Protein AF-A0AAJ3GRZ6-F1 (afdb_monomer_lite)

Structure (mmCIF, N/CA/C/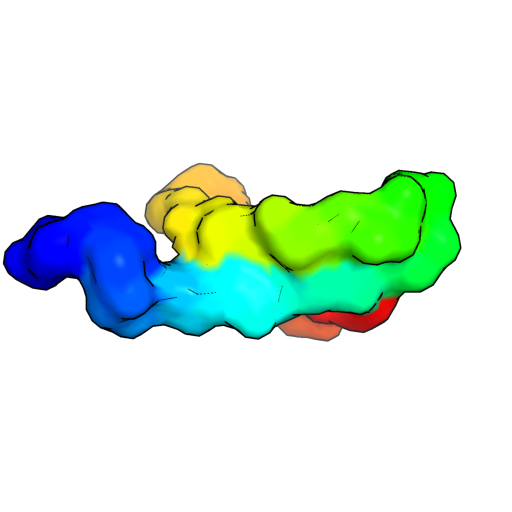O backbone):
data_AF-A0AAJ3GRZ6-F1
#
_entry.id   AF-A0AAJ3GRZ6-F1
#
loop_
_atom_site.group_PDB
_atom_site.id
_atom_site.type_symbol
_atom_site.label_atom_id
_atom_site.label_alt_id
_atom_site.label_comp_id
_atom_site.label_asym_id
_atom_site.label_entity_id
_atom_site.label_seq_id
_atom_site.pdbx_PDB_ins_code
_atom_site.Cartn_x
_atom_site.Cartn_y
_atom_site.Cartn_z
_atom_site.occupancy
_atom_site.B_iso_or_equiv
_atom_site.auth_seq_id
_atom_site.auth_comp_id
_atom_site.auth_asym_id
_atom_site.auth_atom_id
_atom_site.pdbx_PDB_model_num
ATOM 1 N N . MET A 1 1 ? 3.354 17.821 9.276 1.00 57.44 1 MET A N 1
ATOM 2 C CA . MET A 1 1 ? 2.393 16.818 8.773 1.00 57.44 1 MET A CA 1
ATOM 3 C C . MET A 1 1 ? 2.366 15.656 9.740 1.00 57.44 1 MET A C 1
ATOM 5 O O . MET A 1 1 ? 3.400 15.022 9.949 1.00 57.44 1 MET A O 1
ATOM 9 N N . LYS A 1 2 ? 1.227 15.430 10.393 1.00 63.59 2 LYS A N 1
ATOM 10 C CA . LYS A 1 2 ? 1.029 14.261 11.256 1.00 63.59 2 LYS A CA 1
ATOM 11 C C . LYS A 1 2 ? 0.920 13.021 10.365 1.00 63.59 2 LYS A C 1
ATOM 13 O O . LYS A 1 2 ? 0.380 13.090 9.267 1.00 63.59 2 LYS A O 1
ATOM 18 N N . LYS A 1 3 ? 1.424 11.871 10.827 1.00 63.75 3 LYS A N 1
ATOM 19 C CA . LYS A 1 3 ? 1.337 10.594 10.084 1.00 63.75 3 LYS A CA 1
ATOM 20 C C . LYS A 1 3 ? -0.103 10.227 9.696 1.00 63.75 3 LYS A C 1
ATOM 22 O O . LYS A 1 3 ? -0.289 9.554 8.693 1.00 63.75 3 LYS A O 1
ATOM 27 N N . SER A 1 4 ? -1.086 10.704 10.458 1.00 73.31 4 SER A N 1
ATOM 28 C CA . SER A 1 4 ? -2.517 10.492 10.220 1.00 73.31 4 SER A CA 1
ATOM 29 C C . SER A 1 4 ? -3.085 11.244 9.010 1.00 73.31 4 SER A C 1
ATOM 31 O O . SER A 1 4 ? -4.157 10.889 8.549 1.00 73.31 4 SER A O 1
ATOM 33 N N . GLU A 1 5 ? -2.398 12.270 8.498 1.00 79.19 5 GLU A N 1
ATOM 34 C CA . GLU A 1 5 ? -2.822 13.021 7.301 1.00 79.19 5 GLU A CA 1
ATOM 35 C C . GLU A 1 5 ? -2.265 12.410 6.006 1.00 79.19 5 GLU A C 1
ATOM 37 O O . GLU A 1 5 ? -2.547 12.886 4.908 1.00 79.19 5 GLU A O 1
ATOM 42 N N . LEU A 1 6 ? -1.417 11.383 6.118 1.00 81.88 6 LEU A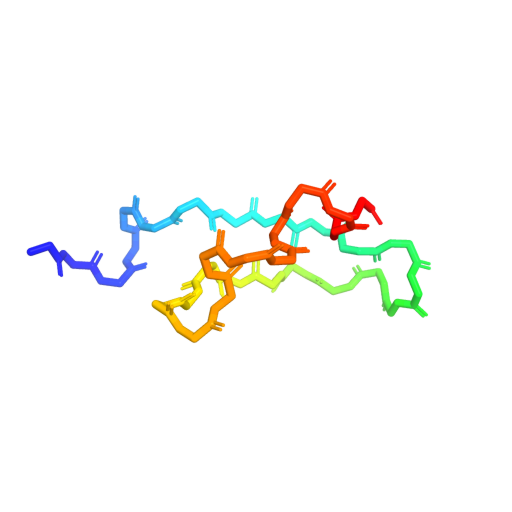 N 1
ATOM 43 C CA . LEU A 1 6 ? -0.827 10.739 4.956 1.00 81.88 6 LEU A CA 1
ATOM 44 C C . LEU A 1 6 ? -1.871 9.853 4.271 1.00 81.88 6 LEU A C 1
ATOM 46 O O . LEU A 1 6 ? -2.592 9.128 4.960 1.00 81.88 6 LEU A O 1
ATOM 50 N N . PRO A 1 7 ? -1.924 9.854 2.929 1.00 81.44 7 PRO A N 1
ATOM 51 C CA . PRO A 1 7 ? -2.866 9.019 2.209 1.00 81.44 7 PRO A CA 1
ATOM 52 C C . PRO A 1 7 ? -2.621 7.550 2.554 1.00 81.44 7 PRO A C 1
ATOM 54 O O . PRO A 1 7 ? -1.487 7.065 2.524 1.00 81.44 7 PRO A O 1
ATOM 57 N N . VAL A 1 8 ? -3.690 6.847 2.906 1.00 84.56 8 VAL A N 1
ATOM 58 C CA . VAL A 1 8 ? -3.675 5.410 3.173 1.00 84.56 8 VAL A CA 1
ATOM 59 C C . VAL A 1 8 ? -4.290 4.720 1.966 1.00 84.56 8 VAL A C 1
ATOM 61 O O . VAL A 1 8 ? -5.366 5.107 1.517 1.00 84.56 8 VAL A O 1
ATOM 64 N N . LYS A 1 9 ? -3.595 3.725 1.422 1.00 85.38 9 LYS A N 1
ATOM 65 C CA . LYS A 1 9 ? -4.087 2.877 0.335 1.00 85.38 9 LYS A CA 1
ATOM 66 C C . LYS A 1 9 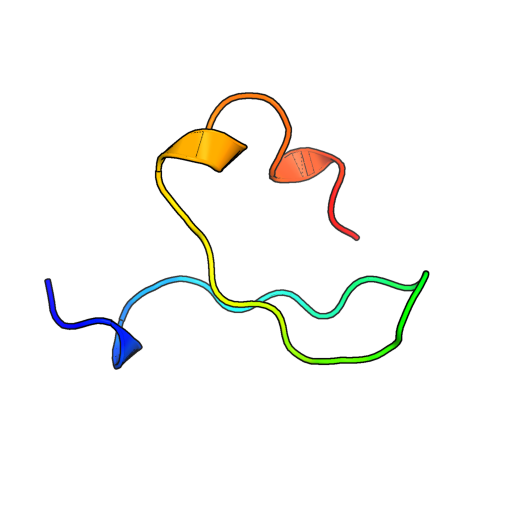? -4.090 1.429 0.790 1.00 85.38 9 LYS A C 1
ATOM 68 O O . LYS A 1 9 ? -3.189 1.015 1.511 1.00 85.38 9 LYS A O 1
ATOM 73 N N . THR A 1 10 ? -5.068 0.662 0.338 1.00 84.81 10 THR A N 1
ATOM 74 C CA . THR A 1 10 ? -5.176 -0.764 0.654 1.00 84.81 10 THR A CA 1
ATOM 75 C C . THR A 1 10 ? -4.728 -1.577 -0.558 1.00 84.81 10 THR A C 1
ATOM 77 O O . THR A 1 10 ? -5.528 -1.721 -1.471 1.00 84.81 10 THR A O 1
ATOM 80 N N . PRO A 1 11 ? -3.482 -2.084 -0.610 1.00 82.75 11 PRO A N 1
ATOM 81 C CA . PRO A 1 11 ? -3.022 -2.935 -1.702 1.00 82.75 11 PRO A CA 1
ATOM 82 C C . PRO A 1 11 ? -3.804 -4.248 -1.813 1.00 82.75 11 PRO A C 1
ATOM 84 O O . PRO A 1 11 ? -4.023 -4.923 -0.804 1.00 82.75 11 PRO A O 1
ATOM 87 N N . LEU A 1 12 ? -4.086 -4.686 -3.042 1.00 76.50 12 LEU A N 1
ATOM 88 C CA . LEU A 1 12 ? -4.690 -5.993 -3.343 1.00 76.50 12 LEU A CA 1
ATOM 89 C C . LEU A 1 12 ? -3.814 -7.191 -2.943 1.00 76.50 12 LEU A C 1
ATOM 91 O O . LEU A 1 12 ? -4.324 -8.293 -2.771 1.00 76.50 12 LEU A O 1
ATOM 95 N N . THR A 1 13 ? -2.502 -7.001 -2.788 1.00 78.69 13 THR A N 1
ATOM 96 C CA . THR A 1 13 ? -1.552 -8.088 -2.489 1.00 78.69 13 THR A CA 1
ATOM 97 C C . THR A 1 13 ? -1.666 -8.595 -1.054 1.00 78.69 13 THR A C 1
ATOM 99 O O . THR A 1 13 ? -1.525 -9.789 -0.811 1.00 78.69 13 THR A O 1
ATOM 102 N N . CYS A 1 14 ? -1.904 -7.686 -0.104 1.00 81.88 14 CYS A N 1
ATOM 103 C CA . CYS A 1 14 ? -1.978 -8.013 1.323 1.00 81.88 14 CYS A CA 1
ATOM 104 C C . CYS A 1 14 ? -3.331 -7.650 1.950 1.00 81.88 14 CYS A C 1
ATOM 106 O O . CYS A 1 14 ? -3.599 -8.075 3.068 1.00 81.88 14 CYS A O 1
ATOM 108 N N . GLY A 1 15 ? -4.157 -6.825 1.291 1.00 81.44 15 GLY A N 1
ATOM 109 C CA . GLY A 1 15 ? -5.449 -6.358 1.810 1.00 81.44 15 GLY A CA 1
ATOM 110 C C . GLY A 1 15 ? -5.359 -5.470 3.058 1.00 81.44 15 GLY A C 1
ATOM 111 O O . GLY A 1 15 ? -6.379 -5.157 3.667 1.00 81.44 15 GLY A O 1
ATOM 112 N N . LEU A 1 16 ? -4.153 -5.067 3.466 1.00 83.81 16 LEU A N 1
ATOM 113 C CA . LEU A 1 16 ? -3.921 -4.284 4.678 1.00 83.81 16 LEU A CA 1
ATOM 114 C C . LEU A 1 16 ? -3.794 -2.795 4.347 1.00 83.81 16 LEU A C 1
ATOM 116 O O . LEU A 1 16 ? -3.068 -2.458 3.415 1.00 83.81 16 LEU A O 1
ATOM 120 N N . PRO A 1 17 ? -4.418 -1.890 5.121 1.00 81.56 17 PRO A N 1
ATOM 121 C CA . PRO A 1 17 ? -4.287 -0.454 4.913 1.00 81.56 17 PRO A CA 1
ATOM 122 C C . PRO A 1 17 ? -2.827 -0.024 5.100 1.00 81.56 17 PRO A C 1
ATOM 124 O O . PRO A 1 17 ? -2.267 -0.084 6.195 1.00 81.56 17 PRO A O 1
ATOM 127 N N . PHE A 1 18 ? -2.200 0.420 4.016 1.00 84.38 18 PHE A N 1
ATOM 128 C CA . PHE A 1 18 ? -0.818 0.862 3.991 1.00 84.38 18 PHE A CA 1
ATOM 129 C C . PHE A 1 18 ? -0.747 2.386 3.892 1.00 84.38 18 PHE A C 1
ATOM 131 O O . PHE A 1 18 ? -1.268 3.001 2.963 1.00 84.38 18 PHE A O 1
ATOM 138 N N . THR A 1 19 ? -0.079 3.024 4.850 1.00 88.31 19 THR A N 1
ATOM 139 C CA . THR A 1 19 ? 0.109 4.481 4.861 1.00 88.31 19 THR A CA 1
ATOM 140 C C . THR A 1 19 ? 1.255 4.897 3.946 1.00 88.31 19 THR A C 1
ATOM 142 O O . THR A 1 19 ? 2.348 4.328 4.008 1.00 88.31 19 THR A O 1
ATOM 145 N N . TRP A 1 20 ? 1.038 5.940 3.146 1.00 85.00 20 TRP A N 1
ATOM 146 C CA . TRP A 1 20 ? 2.047 6.509 2.259 1.00 85.00 20 TRP A CA 1
ATOM 147 C C . TRP A 1 20 ? 3.363 6.815 2.979 1.00 85.00 20 TRP A C 1
ATOM 149 O O . TRP A 1 20 ? 3.397 7.316 4.106 1.00 85.00 20 TRP A O 1
ATOM 159 N N . ARG A 1 21 ? 4.480 6.557 2.293 1.00 85.88 21 ARG A N 1
ATOM 160 C CA . ARG A 1 21 ? 5.830 6.905 2.750 1.00 85.88 21 ARG A CA 1
ATOM 161 C C . ARG A 1 21 ? 6.557 7.679 1.659 1.00 85.88 21 ARG A C 1
ATOM 163 O O . ARG A 1 21 ? 6.440 7.347 0.488 1.00 85.88 21 ARG A O 1
ATOM 170 N N . LYS A 1 22 ? 7.429 8.621 2.040 1.00 82.56 22 LYS A N 1
ATOM 171 C CA . LYS A 1 22 ? 8.267 9.386 1.090 1.00 82.56 22 LYS A CA 1
ATOM 172 C C . LYS A 1 22 ? 9.103 8.512 0.146 1.00 82.56 22 LYS A C 1
ATOM 174 O O . LYS A 1 22 ? 9.338 8.909 -0.985 1.00 82.56 22 LYS A O 1
ATOM 179 N N . LYS A 1 23 ? 9.527 7.318 0.581 1.00 83.75 23 LYS A N 1
ATOM 180 C CA . LYS A 1 23 ? 10.260 6.350 -0.261 1.00 83.75 23 LYS A CA 1
ATOM 181 C C . LYS A 1 23 ? 9.440 5.886 -1.475 1.00 83.75 23 LYS A C 1
ATOM 183 O O . LYS A 1 23 ? 10.003 5.398 -2.445 1.00 83.75 23 LYS A O 1
ATOM 188 N N . TRP A 1 24 ? 8.118 6.003 -1.404 1.00 84.62 24 TRP A N 1
ATOM 189 C CA . TRP A 1 24 ? 7.188 5.471 -2.393 1.00 84.62 24 TRP A CA 1
ATOM 190 C C . TRP A 1 24 ? 6.750 6.511 -3.424 1.00 84.62 24 TRP A C 1
ATOM 192 O O . TRP A 1 24 ? 5.933 6.198 -4.276 1.00 84.62 24 TRP A O 1
ATOM 202 N N . THR A 1 25 ? 7.320 7.717 -3.420 1.00 83.44 25 THR A N 1
ATOM 203 C CA . THR A 1 25 ? 7.015 8.771 -4.405 1.00 83.44 25 THR A CA 1
ATOM 204 C C . THR A 1 25 ? 7.038 8.303 -5.860 1.00 83.44 25 THR A C 1
ATOM 206 O O . THR A 1 25 ? 6.241 8.793 -6.644 1.00 83.44 25 THR A O 1
ATOM 209 N N . ARG A 1 26 ? 7.905 7.348 -6.217 1.00 85.25 26 ARG A N 1
ATOM 210 C CA . ARG A 1 26 ? 8.027 6.825 -7.590 1.00 85.25 26 ARG A CA 1
ATOM 211 C C . ARG A 1 26 ? 7.111 5.641 -7.930 1.00 85.25 26 ARG A C 1
ATOM 213 O O . ARG A 1 26 ? 6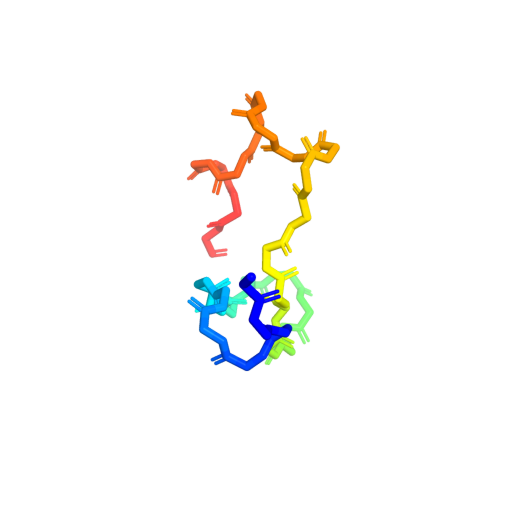.932 5.369 -9.104 1.00 85.25 26 ARG A O 1
ATOM 220 N N . GLY A 1 27 ? 6.576 4.928 -6.937 1.00 84.94 27 GLY A N 1
ATOM 221 C CA . GLY A 1 27 ? 5.814 3.681 -7.140 1.00 84.94 27 GLY A CA 1
ATOM 222 C C . GLY A 1 27 ? 4.456 3.653 -6.438 1.00 84.94 27 GLY A C 1
ATOM 223 O O . GLY A 1 27 ? 3.753 2.653 -6.476 1.00 84.94 27 GLY A O 1
ATOM 224 N N . TRP A 1 28 ? 4.064 4.740 -5.771 1.00 84.31 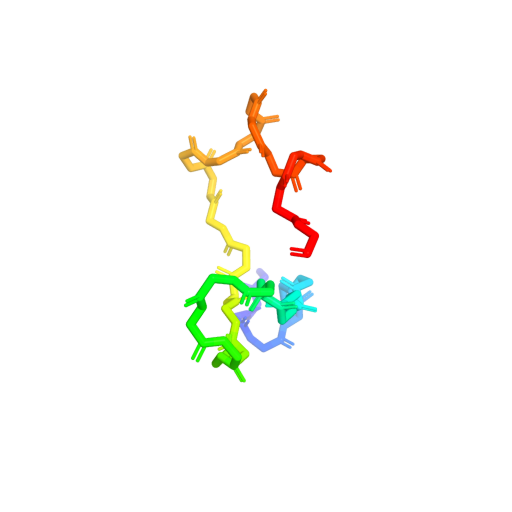28 TRP A N 1
ATOM 225 C CA . TRP A 1 28 ? 2.811 4.800 -5.019 1.00 84.31 28 TRP A CA 1
ATOM 226 C C . TRP A 1 28 ? 1.567 4.681 -5.897 1.00 84.31 28 TRP A C 1
ATOM 228 O O . TRP A 1 28 ? 0.521 4.254 -5.414 1.00 84.31 28 TRP A O 1
ATOM 238 N N . GLU A 1 29 ? 1.647 5.065 -7.169 1.00 83.75 29 GLU A N 1
ATOM 239 C CA . GLU A 1 29 ? 0.543 4.891 -8.118 1.00 83.75 29 GLU A CA 1
ATOM 240 C C . GLU A 1 29 ? 0.255 3.419 -8.427 1.00 83.75 29 GLU A C 1
ATOM 242 O O . GLU A 1 29 ? -0.904 3.059 -8.635 1.00 83.75 29 GLU A O 1
ATOM 247 N N . GLU A 1 30 ? 1.286 2.575 -8.378 1.00 83.06 30 GLU A N 1
ATOM 248 C CA . GLU A 1 30 ? 1.193 1.130 -8.603 1.00 83.06 30 GLU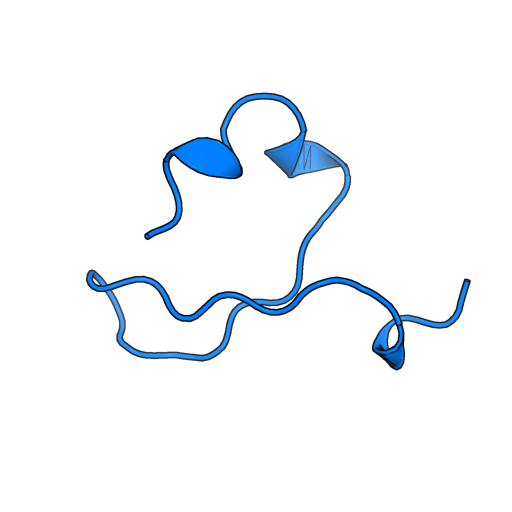 A CA 1
ATOM 249 C C . GLU A 1 30 ? 0.627 0.383 -7.388 1.00 83.06 30 GLU A C 1
ATOM 251 O O . GLU A 1 30 ? 0.049 -0.690 -7.531 1.00 83.06 30 GLU A O 1
ATOM 256 N N . VAL A 1 31 ? 0.709 0.982 -6.193 1.00 77.94 31 VAL A N 1
ATOM 257 C CA . VAL A 1 31 ? 0.002 0.496 -5.003 1.00 77.94 31 VAL A CA 1
ATOM 258 C C . VAL A 1 31 ? -1.500 0.708 -5.229 1.00 77.94 31 VAL A C 1
ATOM 260 O O . VAL A 1 31 ? -2.004 1.832 -5.105 1.00 77.94 31 VAL A O 1
ATOM 263 N N . ARG A 1 32 ? -2.184 -0.374 -5.608 1.00 67.69 32 ARG A N 1
ATOM 264 C CA . ARG A 1 32 ? -3.629 -0.491 -5.834 1.00 67.69 32 ARG A CA 1
ATOM 265 C C . ARG A 1 32 ? -4.187 -1.652 -5.040 1.00 67.69 32 ARG A C 1
ATOM 267 O O . ARG A 1 32 ? -3.492 -2.690 -4.940 1.00 67.69 32 ARG A O 1
#

Radius of gyration: 9.5 Å; chains: 1; bounding box: 16×25×20 Å

Sequence (32 aa):
MKKSELPVKTPLTCGLPFTWRKKWTRGWEEVR

Foldseek 3Di:
DPQVPFDWAQAPVPRDTHGDDPVCPPPVVVRD

Secondary structure (DSSP, 8-state):
--GGGSPEE--TTT-S-EE--GGGTTTTTT--

pLDDT: mean 80.21, std 7.2, range [57.44, 88.31]